Protein AF-A0A966XJE4-F1 (afdb_monomer_lite)

Radius of gyration: 14.71 Å; chains: 1; bounding box: 34×25×41 Å

Sequence (71 aa):
MAGNPISDPEFPKKTVDFIKRHNDAGVPFFVWFNTTHMHFRTYARPQDVGRSGRWQSEYHDVMIYHDECIG

Structure (mmCIF, N/CA/C/O backbone):
data_AF-A0A966XJE4-F1
#
_entry.id   AF-A0A966XJE4-F1
#
loop_
_atom_site.group_PDB
_atom_site.id
_atom_site.type_symbol
_atom_site.label_atom_id
_atom_site.label_alt_id
_atom_site.label_comp_id
_atom_site.label_asym_id
_atom_site.label_entity_id
_atom_site.label_seq_id
_atom_site.pdbx_PDB_ins_code
_atom_site.Cartn_x
_atom_site.Cartn_y
_atom_site.Cartn_z
_atom_site.occupancy
_atom_site.B_iso_or_equiv
_atom_site.auth_seq_id
_atom_site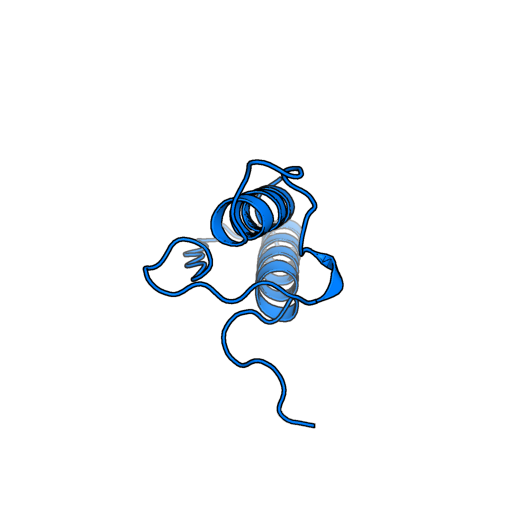.auth_comp_id
_atom_site.auth_asym_id
_atom_site.auth_atom_id
_atom_site.pdbx_PDB_model_num
ATOM 1 N N . MET A 1 1 ? 13.710 -21.049 -5.238 1.00 33.72 1 MET A N 1
ATOM 2 C CA . MET A 1 1 ? 12.386 -20.579 -4.778 1.00 33.72 1 MET A CA 1
ATOM 3 C C . MET A 1 1 ? 12.594 -19.593 -3.626 1.00 33.72 1 MET A C 1
ATOM 5 O O . MET A 1 1 ? 12.260 -19.899 -2.492 1.00 33.72 1 MET A O 1
ATOM 9 N N . ALA A 1 2 ? 13.244 -18.453 -3.876 1.00 33.50 2 ALA A N 1
ATOM 10 C CA . ALA A 1 2 ? 13.381 -17.401 -2.870 1.00 33.50 2 ALA A CA 1
ATOM 11 C C . ALA A 1 2 ? 12.237 -16.418 -3.123 1.00 33.50 2 ALA A C 1
ATOM 13 O O . ALA A 1 2 ? 12.210 -15.784 -4.176 1.00 33.50 2 ALA A O 1
ATOM 14 N N . GLY A 1 3 ? 11.248 -16.388 -2.228 1.00 40.62 3 GLY A N 1
ATOM 15 C CA . GLY A 1 3 ? 10.180 -15.393 -2.280 1.00 40.62 3 GLY A CA 1
ATOM 16 C C . GLY A 1 3 ? 10.804 -14.003 -2.263 1.00 40.62 3 GLY A C 1
ATOM 17 O O . GLY A 1 3 ? 11.683 -13.738 -1.446 1.00 40.62 3 GLY A O 1
ATOM 18 N N . ASN A 1 4 ? 10.413 -13.159 -3.214 1.00 47.22 4 ASN A N 1
ATOM 19 C CA . ASN A 1 4 ? 10.905 -11.793 -3.313 1.00 47.22 4 ASN A CA 1
ATOM 20 C C . ASN A 1 4 ? 10.470 -11.028 -2.043 1.00 47.22 4 ASN A C 1
ATOM 22 O O . ASN A 1 4 ? 9.271 -10.827 -1.858 1.00 47.22 4 ASN A O 1
ATOM 26 N N . PRO A 1 5 ? 11.386 -10.643 -1.137 1.00 48.16 5 PRO A N 1
ATOM 27 C CA . PRO A 1 5 ? 11.032 -10.328 0.250 1.00 48.16 5 PRO A CA 1
ATOM 28 C C . PRO A 1 5 ? 10.391 -8.947 0.457 1.00 48.16 5 PRO A C 1
ATOM 30 O O . PRO A 1 5 ? 10.076 -8.586 1.586 1.00 48.16 5 PRO A O 1
ATOM 33 N N . ILE A 1 6 ? 10.237 -8.140 -0.596 1.00 53.50 6 ILE A N 1
ATOM 34 C CA . ILE A 1 6 ? 10.065 -6.685 -0.443 1.00 53.50 6 ILE A CA 1
ATOM 35 C C . ILE A 1 6 ? 8.626 -6.222 -0.714 1.00 53.50 6 ILE A C 1
ATOM 37 O O . ILE A 1 6 ? 8.277 -5.092 -0.381 1.00 53.50 6 ILE A O 1
ATOM 41 N N . SER A 1 7 ? 7.758 -7.103 -1.215 1.00 59.94 7 SER A N 1
ATOM 42 C CA . SER A 1 7 ? 6.326 -6.835 -1.321 1.00 59.94 7 SER A CA 1
ATOM 43 C C . SER A 1 7 ? 5.525 -8.120 -1.393 1.00 59.94 7 SER A C 1
ATOM 45 O O . SER A 1 7 ? 5.456 -8.790 -2.427 1.00 59.94 7 SER A O 1
ATOM 47 N N . ASP A 1 8 ? 4.924 -8.452 -0.262 1.00 65.31 8 ASP A N 1
ATOM 48 C CA . ASP A 1 8 ? 3.955 -9.525 -0.178 1.00 65.31 8 ASP A CA 1
ATOM 49 C C . ASP A 1 8 ? 2.537 -8.931 -0.325 1.00 65.31 8 ASP A C 1
ATOM 51 O O . ASP A 1 8 ? 2.185 -8.028 0.448 1.00 65.31 8 ASP A O 1
ATOM 55 N N . PRO A 1 9 ? 1.696 -9.408 -1.269 1.00 74.06 9 PRO A N 1
ATOM 56 C CA . PRO A 1 9 ? 0.276 -9.039 -1.328 1.00 74.06 9 PRO A CA 1
ATOM 57 C C . PRO A 1 9 ? -0.492 -9.311 -0.019 1.00 74.06 9 PRO A C 1
ATOM 59 O O . PRO A 1 9 ? -1.604 -8.812 0.162 1.00 74.06 9 PRO A O 1
ATOM 62 N N . GLU A 1 10 ? 0.082 -10.061 0.924 1.00 81.12 10 GLU A N 1
ATOM 63 C CA . GLU A 1 10 ? -0.468 -10.240 2.262 1.00 81.12 10 GLU A CA 1
ATOM 64 C C . GLU A 1 10 ? -0.625 -8.940 3.063 1.00 81.12 10 GLU A C 1
ATOM 66 O O . GLU A 1 10 ? -1.556 -8.853 3.865 1.00 81.12 10 GLU A O 1
ATOM 71 N N . PHE A 1 11 ? 0.241 -7.935 2.890 1.00 85.50 11 PHE A N 1
ATOM 72 C CA . PHE A 1 11 ? 0.174 -6.718 3.711 1.00 85.50 11 PHE A CA 1
ATOM 73 C C . PHE A 1 11 ? -1.081 -5.875 3.432 1.00 85.50 11 PHE A C 1
ATOM 75 O O . PHE A 1 11 ? -1.817 -5.617 4.389 1.00 85.50 11 PHE A O 1
ATOM 82 N N . PRO A 1 12 ? -1.399 -5.496 2.174 1.00 88.12 12 PRO A N 1
ATOM 83 C CA . PRO A 1 12 ? -2.670 -4.839 1.858 1.00 88.12 12 PRO A CA 1
ATOM 84 C C . PRO A 1 12 ? -3.878 -5.647 2.344 1.00 88.12 12 PRO A C 1
ATOM 86 O O . PRO A 1 12 ? -4.784 -5.102 2.974 1.00 88.12 12 PRO A O 1
ATOM 89 N N . LYS A 1 13 ? -3.859 -6.972 2.137 1.00 90.19 13 LYS A N 1
ATOM 90 C CA . LYS A 1 13 ? -4.947 -7.864 2.554 1.00 90.19 13 LYS A CA 1
ATOM 91 C C . LYS A 1 13 ? -5.174 -7.830 4.069 1.00 90.19 13 LYS A C 1
ATOM 93 O O . LYS A 1 13 ? -6.297 -7.616 4.514 1.00 90.19 13 LYS A O 1
ATOM 98 N N . LYS A 1 14 ? -4.109 -7.969 4.866 1.00 91.88 14 LYS A N 1
ATOM 99 C CA . LYS A 1 14 ? -4.177 -7.907 6.337 1.00 91.88 14 LYS A CA 1
ATOM 100 C C . LYS A 1 14 ? -4.655 -6.542 6.830 1.00 91.88 14 LYS A C 1
ATOM 102 O O . LYS A 1 14 ? -5.396 -6.482 7.811 1.00 91.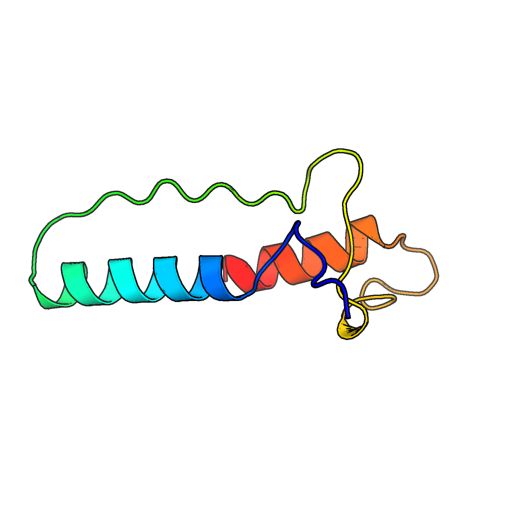88 14 LYS A O 1
ATOM 107 N N . THR A 1 15 ? -4.266 -5.463 6.152 1.00 94.06 15 THR A N 1
ATOM 108 C CA . THR A 1 15 ? -4.736 -4.108 6.461 1.00 94.06 15 THR A CA 1
ATOM 109 C C . THR A 1 15 ? -6.243 -3.977 6.240 1.00 94.06 15 THR A C 1
ATOM 111 O O . THR A 1 15 ? -6.956 -3.537 7.141 1.00 94.06 15 THR A O 1
ATOM 114 N N . VAL A 1 16 ? -6.754 -4.425 5.089 1.00 94.38 16 VAL A N 1
ATOM 115 C CA . VAL A 1 16 ? -8.198 -4.424 4.800 1.00 94.38 16 VAL A CA 1
ATOM 116 C C . VAL A 1 16 ? -8.963 -5.298 5.798 1.00 94.38 16 VAL A C 1
ATOM 118 O O . VAL A 1 16 ? -9.993 -4.878 6.326 1.00 94.38 16 VAL A O 1
ATOM 121 N N . ASP A 1 17 ? -8.448 -6.486 6.115 1.00 95.69 17 ASP A N 1
ATOM 122 C CA . ASP A 1 17 ? -9.063 -7.392 7.090 1.00 95.69 17 ASP A CA 1
ATOM 123 C C . ASP A 1 17 ? -9.084 -6.791 8.508 1.00 95.69 17 ASP A C 1
ATOM 125 O O . ASP A 1 17 ? -10.029 -7.006 9.270 1.00 95.69 17 ASP A O 1
ATOM 129 N N . PHE A 1 18 ? -8.063 -6.019 8.891 1.00 95.81 18 PHE A N 1
ATOM 130 C CA . PHE A 1 18 ? -8.051 -5.273 10.150 1.00 95.81 18 PHE A CA 1
ATOM 131 C C . PHE A 1 18 ? -9.144 -4.201 10.181 1.00 95.81 18 PHE A C 1
ATOM 133 O O . PHE A 1 18 ? -9.899 -4.148 11.154 1.00 95.81 18 PHE A O 1
ATOM 140 N N . ILE A 1 19 ? -9.250 -3.398 9.118 1.00 96.75 19 ILE A N 1
ATOM 141 C CA . ILE A 1 19 ? -10.247 -2.328 8.985 1.00 96.75 19 ILE A CA 1
ATOM 142 C C . ILE A 1 19 ? -11.663 -2.900 9.090 1.00 96.75 19 ILE A C 1
ATOM 144 O O . ILE A 1 19 ? -12.453 -2.426 9.904 1.00 96.75 19 ILE A O 1
ATOM 148 N N . LYS A 1 20 ? -11.964 -3.964 8.332 1.00 97.38 20 LYS A N 1
ATOM 149 C CA . LYS A 1 20 ? -13.288 -4.608 8.329 1.00 97.38 20 LYS A CA 1
ATOM 150 C C . LYS A 1 20 ? -13.695 -5.089 9.719 1.00 97.38 20 LYS A C 1
ATOM 152 O O . LYS A 1 20 ? -14.759 -4.723 10.197 1.00 97.38 20 LYS A O 1
ATOM 157 N N . ARG A 1 21 ? -12.819 -5.819 10.420 1.00 98.06 21 ARG A N 1
ATOM 158 C CA . ARG A 1 21 ? -13.125 -6.339 11.766 1.00 98.06 21 ARG A CA 1
ATOM 159 C C . ARG A 1 21 ? -13.423 -5.242 12.786 1.00 98.06 21 ARG A C 1
ATOM 161 O O . ARG A 1 21 ? -14.290 -5.432 13.632 1.00 98.06 21 ARG A O 1
ATOM 168 N N . HIS A 1 22 ? -12.699 -4.124 12.740 1.00 97.81 22 HIS A N 1
ATOM 169 C CA . HIS A 1 22 ? -12.912 -3.027 13.689 1.00 97.81 22 HIS A CA 1
ATOM 170 C C . HIS A 1 22 ? -14.153 -2.205 13.337 1.00 97.81 22 HIS A C 1
ATOM 172 O O . HIS A 1 22 ? -14.898 -1.825 14.238 1.00 97.81 22 HIS A O 1
ATOM 178 N N . ASN A 1 23 ? -14.413 -2.008 12.041 1.00 97.25 23 ASN A N 1
ATOM 179 C CA . ASN A 1 23 ? -15.654 -1.412 11.558 1.00 97.25 23 ASN A CA 1
ATOM 180 C C . ASN A 1 23 ? -16.880 -2.240 11.981 1.00 97.25 23 ASN A C 1
ATOM 182 O O . ASN A 1 23 ? -17.821 -1.687 12.540 1.00 97.25 23 ASN A O 1
ATOM 186 N N . ASP A 1 24 ? -16.839 -3.562 11.791 1.00 98.00 24 ASP A N 1
ATOM 187 C CA . ASP A 1 24 ? -17.927 -4.478 12.165 1.00 98.00 24 ASP A CA 1
ATOM 188 C C . ASP A 1 24 ? -18.147 -4.527 13.686 1.00 98.00 24 ASP A C 1
ATOM 190 O O . ASP A 1 24 ? -19.273 -4.671 14.157 1.00 98.00 24 ASP A O 1
ATOM 194 N N . ALA A 1 25 ? -17.076 -4.366 14.467 1.00 97.75 25 ALA A N 1
ATOM 195 C CA . ALA A 1 25 ? -17.136 -4.263 15.923 1.00 97.75 25 ALA A CA 1
ATOM 196 C C . ALA A 1 25 ? -17.563 -2.869 16.429 1.00 97.75 25 ALA A C 1
ATOM 198 O O . ALA A 1 25 ? -17.732 -2.690 17.635 1.00 97.75 25 ALA A O 1
ATOM 199 N N . GLY A 1 26 ? -17.716 -1.878 15.543 1.00 97.44 26 GLY A N 1
ATOM 200 C CA . GLY A 1 26 ? -18.090 -0.508 15.901 1.00 97.44 26 GLY A CA 1
ATOM 201 C C . GLY A 1 26 ? -17.041 0.233 16.735 1.00 97.44 26 GLY A C 1
ATOM 202 O O . GLY A 1 26 ? -17.385 1.182 17.440 1.00 97.44 26 GLY A O 1
ATOM 203 N N . VAL A 1 27 ? -15.774 -0.194 16.687 1.00 97.00 27 VAL A N 1
ATOM 204 C CA . VAL A 1 27 ? -14.687 0.447 17.437 1.00 97.00 27 VAL A CA 1
ATOM 205 C C . VAL A 1 27 ? -13.849 1.344 16.524 1.00 97.00 27 VAL A C 1
ATOM 207 O O . VAL A 1 27 ? -13.492 0.936 15.415 1.00 97.00 27 VAL A O 1
ATOM 210 N N . PRO A 1 28 ? -13.495 2.563 16.970 1.00 97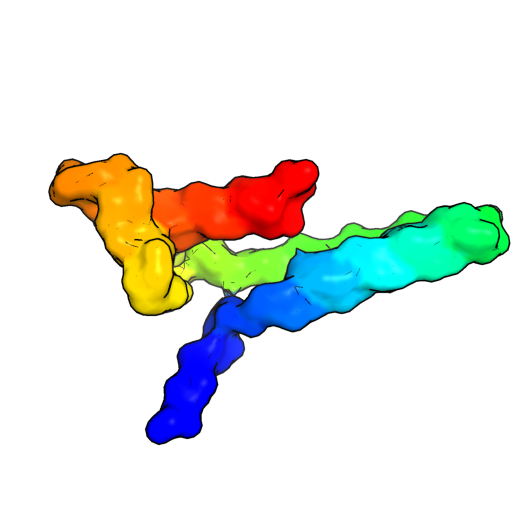.00 28 PRO A N 1
ATOM 211 C CA . PRO A 1 28 ? -12.582 3.407 16.218 1.00 97.00 28 PRO A CA 1
ATOM 212 C C . PRO A 1 28 ? -11.221 2.717 16.106 1.00 97.00 28 PRO A C 1
ATOM 214 O O . PRO A 1 28 ? -10.732 2.107 17.059 1.00 97.00 28 PRO A O 1
ATOM 217 N N . PHE A 1 29 ? -10.601 2.831 14.937 1.00 96.31 29 PHE A N 1
ATOM 218 C CA . PHE A 1 29 ? -9.310 2.223 14.654 1.00 96.31 29 PHE A CA 1
ATOM 219 C C . PHE A 1 29 ? -8.3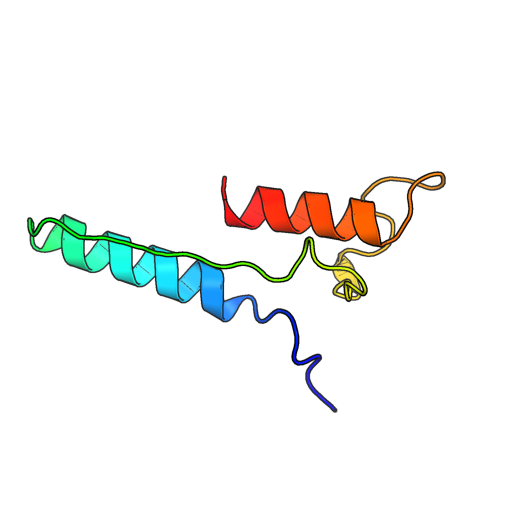62 3.226 14.002 1.00 96.31 29 PHE A C 1
ATOM 221 O O . PHE A 1 29 ? -8.774 4.234 13.430 1.00 96.31 29 PHE A O 1
ATOM 228 N N . PHE A 1 30 ? -7.073 2.911 14.069 1.00 96.25 30 PHE A N 1
ATOM 229 C CA . PHE A 1 30 ? -6.018 3.638 13.383 1.00 96.25 30 PHE A CA 1
ATOM 230 C C . PHE A 1 30 ? -5.149 2.644 12.623 1.00 96.25 30 PHE A C 1
ATOM 232 O O . PHE A 1 30 ? -4.734 1.624 13.176 1.00 96.25 30 PHE A O 1
ATOM 239 N N . VAL A 1 31 ? -4.878 2.949 11.357 1.00 95.12 31 VAL A N 1
ATOM 240 C CA . VAL A 1 31 ? -3.990 2.162 10.506 1.00 95.12 31 VAL A CA 1
ATOM 241 C C . VAL A 1 31 ? -2.857 3.057 10.048 1.00 95.12 31 VAL A C 1
ATOM 243 O O . VAL A 1 31 ? -3.079 4.072 9.393 1.00 95.12 31 VAL A O 1
ATOM 246 N N . TRP A 1 32 ? -1.637 2.628 10.346 1.00 92.75 32 TRP A N 1
ATOM 247 C CA . TRP A 1 32 ? -0.434 3.193 9.763 1.00 92.75 32 TRP A CA 1
ATOM 248 C C . TRP A 1 32 ? 0.129 2.206 8.740 1.00 92.75 32 TRP A C 1
ATOM 250 O O . TRP A 1 32 ? 0.774 1.219 9.100 1.00 92.75 32 TRP A O 1
ATOM 260 N N . PHE A 1 33 ? -0.159 2.444 7.462 1.00 90.31 33 PHE A N 1
ATOM 261 C CA . PHE A 1 33 ? 0.214 1.542 6.376 1.00 90.31 33 PHE A CA 1
ATOM 262 C C . PHE A 1 33 ? 1.441 2.067 5.620 1.00 90.31 33 PHE A C 1
ATOM 264 O O . PHE A 1 33 ? 1.340 2.992 4.821 1.00 90.31 33 PHE A O 1
ATOM 271 N N . ASN A 1 34 ? 2.610 1.472 5.883 1.00 86.31 34 ASN A N 1
ATOM 272 C CA . ASN A 1 34 ? 3.867 1.807 5.205 1.00 86.31 34 ASN A CA 1
ATOM 273 C C . ASN A 1 34 ? 4.144 0.830 4.063 1.00 86.31 34 ASN A C 1
ATOM 275 O O . ASN A 1 34 ? 4.578 -0.299 4.296 1.00 86.31 34 ASN A O 1
ATOM 279 N N . THR A 1 35 ? 3.958 1.272 2.829 1.00 82.06 35 THR A N 1
ATOM 280 C CA . THR A 1 35 ? 4.366 0.512 1.645 1.00 82.06 35 THR A CA 1
ATOM 281 C C . THR A 1 35 ? 5.805 0.830 1.253 1.00 82.06 35 THR A C 1
ATOM 283 O O . THR A 1 35 ? 6.228 1.982 1.307 1.00 82.06 35 THR A O 1
ATOM 286 N N . THR A 1 36 ? 6.544 -0.165 0.769 1.00 78.56 36 THR A N 1
ATOM 287 C CA . THR A 1 36 ? 7.956 -0.033 0.360 1.00 78.56 36 THR A CA 1
ATOM 288 C C . THR A 1 36 ? 8.151 0.296 -1.123 1.00 78.56 36 THR A C 1
ATOM 290 O O . THR A 1 36 ? 9.254 0.639 -1.542 1.00 78.56 36 THR A O 1
ATOM 293 N N . HIS A 1 37 ? 7.084 0.219 -1.919 1.00 74.88 37 HIS A N 1
ATOM 294 C CA . HIS A 1 37 ? 7.116 0.245 -3.383 1.00 74.88 37 HIS A CA 1
ATOM 295 C C . HIS A 1 37 ? 7.617 1.540 -4.036 1.00 74.88 37 HIS A C 1
ATOM 297 O O . HIS A 1 37 ? 7.953 1.527 -5.217 1.00 74.88 37 HIS A O 1
ATOM 303 N N . MET A 1 38 ? 7.764 2.607 -3.253 1.00 82.69 38 MET A N 1
ATOM 304 C CA . MET A 1 38 ? 8.233 3.924 -3.694 1.00 82.69 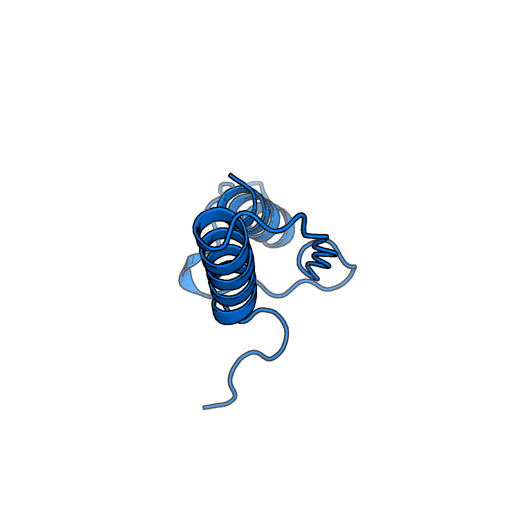38 MET A CA 1
ATOM 305 C C . MET A 1 38 ? 9.659 4.257 -3.227 1.00 82.69 38 MET A C 1
ATOM 307 O O . MET A 1 38 ? 10.145 5.365 -3.448 1.00 82.69 38 MET A O 1
ATOM 311 N N . HIS A 1 39 ? 10.350 3.330 -2.558 1.00 84.88 39 HIS A N 1
ATOM 312 C CA . HIS A 1 39 ? 11.729 3.558 -2.129 1.00 84.88 39 HIS A CA 1
ATOM 313 C C . HIS A 1 39 ? 12.746 3.334 -3.255 1.00 84.88 39 HIS A C 1
ATOM 315 O O . HIS A 1 39 ? 12.529 2.575 -4.201 1.00 84.88 39 HIS A O 1
ATOM 321 N N . PHE A 1 40 ? 13.904 3.994 -3.123 1.00 77.06 40 PHE A N 1
ATOM 322 C CA . PHE A 1 40 ? 15.047 3.771 -4.003 1.00 77.06 40 PHE A CA 1
ATOM 323 C C . PHE A 1 40 ? 15.477 2.301 -3.935 1.00 77.06 40 PHE A C 1
ATOM 325 O O . PHE A 1 40 ? 15.769 1.788 -2.856 1.00 77.06 40 PHE A O 1
ATOM 332 N N . ARG A 1 41 ? 15.545 1.665 -5.111 1.00 74.62 41 ARG A N 1
ATOM 333 C CA . ARG A 1 41 ? 15.528 0.205 -5.320 1.00 74.62 41 ARG A CA 1
ATOM 334 C C . ARG A 1 41 ? 14.183 -0.412 -4.942 1.00 74.62 41 ARG A C 1
ATOM 336 O O . ARG A 1 41 ? 13.994 -0.928 -3.844 1.00 74.62 41 ARG A O 1
ATOM 343 N N . THR A 1 42 ? 13.285 -0.400 -5.919 1.00 76.44 42 THR A N 1
ATOM 344 C CA . THR A 1 42 ? 12.014 -1.118 -5.872 1.00 76.44 42 THR A CA 1
ATOM 345 C C . THR A 1 42 ? 12.108 -2.387 -6.716 1.00 76.44 42 THR A C 1
ATOM 347 O O . THR A 1 42 ? 12.854 -2.420 -7.694 1.00 76.44 42 THR A O 1
ATOM 350 N N . TYR A 1 43 ? 11.384 -3.434 -6.324 1.00 81.69 43 TYR A N 1
ATOM 351 C CA . TYR A 1 43 ? 11.366 -4.712 -7.035 1.00 81.69 43 TYR A CA 1
ATOM 352 C C . TYR A 1 43 ? 9.951 -4.988 -7.525 1.00 81.69 43 TYR A C 1
ATOM 354 O O . TYR A 1 43 ? 9.040 -5.200 -6.721 1.00 81.69 43 TYR A O 1
ATOM 362 N N . ALA A 1 44 ? 9.778 -4.984 -8.845 1.00 83.00 44 ALA A N 1
ATOM 363 C CA . ALA A 1 44 ? 8.517 -5.343 -9.470 1.00 83.00 44 ALA A CA 1
ATOM 364 C C . ALA A 1 44 ? 8.231 -6.838 -9.293 1.00 83.00 44 ALA A C 1
ATOM 366 O O . ALA A 1 44 ? 9.138 -7.678 -9.291 1.00 83.00 44 ALA A O 1
ATOM 367 N N . ARG A 1 45 ? 6.949 -7.187 -9.155 1.00 83.38 45 ARG A N 1
ATOM 368 C CA . ARG A 1 45 ? 6.532 -8.583 -9.301 1.00 83.38 45 ARG A CA 1
ATOM 369 C C . ARG A 1 45 ? 6.618 -8.939 -10.790 1.00 83.38 45 ARG A C 1
ATOM 371 O O . ARG A 1 45 ? 6.330 -8.073 -11.615 1.00 83.38 45 ARG A O 1
ATOM 378 N N . PRO A 1 46 ? 6.952 -10.187 -11.162 1.00 87.06 46 PRO A N 1
ATOM 379 C CA . PRO A 1 46 ? 7.084 -10.566 -12.569 1.00 87.06 46 PRO A CA 1
ATOM 380 C C . PRO A 1 46 ? 5.854 -10.227 -13.422 1.00 87.06 46 PRO A C 1
ATOM 382 O O . PRO A 1 46 ? 6.003 -9.838 -14.573 1.00 87.06 46 PRO A O 1
ATOM 385 N N . GLN A 1 47 ? 4.649 -10.329 -12.848 1.00 84.44 47 GLN A N 1
ATOM 386 C CA . GLN A 1 47 ? 3.398 -9.989 -13.533 1.00 84.44 47 GLN A CA 1
ATOM 387 C C . GLN A 1 47 ? 3.167 -8.486 -13.762 1.00 84.44 47 GLN A C 1
ATOM 389 O O . GLN A 1 47 ? 2.306 -8.140 -14.565 1.00 84.44 47 GLN A O 1
ATOM 394 N N . ASP A 1 48 ? 3.888 -7.602 -13.064 1.00 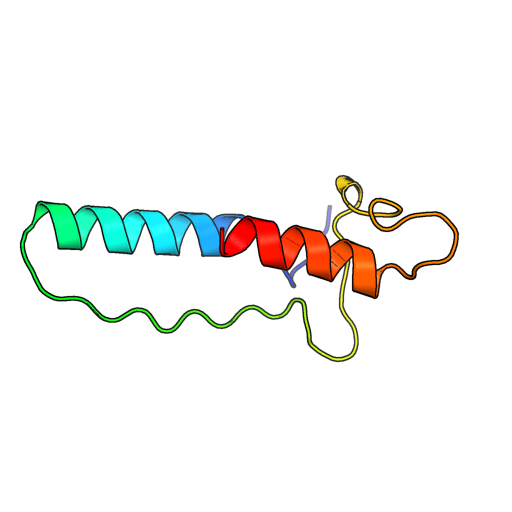86.62 48 ASP A N 1
ATOM 395 C CA . ASP A 1 48 ? 3.684 -6.155 -13.182 1.00 86.62 48 ASP A CA 1
ATOM 396 C C . ASP A 1 48 ? 4.631 -5.478 -14.175 1.00 86.62 48 ASP A C 1
ATOM 398 O O . ASP A 1 48 ? 4.394 -4.338 -14.564 1.00 86.62 48 ASP A O 1
ATOM 402 N N . VAL A 1 49 ? 5.687 -6.166 -14.608 1.00 89.44 49 VAL A N 1
ATOM 403 C CA . VAL A 1 49 ? 6.709 -5.586 -15.486 1.00 89.44 49 VAL A CA 1
ATOM 404 C C . VAL A 1 49 ? 6.118 -5.224 -16.855 1.00 89.44 49 VAL A C 1
ATOM 406 O O . VAL A 1 49 ? 5.509 -6.054 -17.528 1.00 89.44 49 VAL A O 1
ATOM 409 N N . GLY A 1 50 ? 6.335 -3.980 -17.287 1.00 89.88 50 GLY A N 1
ATOM 410 C CA . GLY A 1 50 ? 5.896 -3.422 -18.567 1.00 89.88 50 GLY A CA 1
ATOM 411 C C . GLY A 1 50 ? 4.483 -2.828 -18.580 1.00 89.88 50 GLY A C 1
ATOM 412 O O . GLY A 1 50 ? 4.044 -2.354 -19.632 1.00 89.88 50 GLY A O 1
ATOM 413 N N . ARG A 1 51 ? 3.765 -2.819 -17.448 1.00 91.94 51 ARG A N 1
ATOM 414 C CA . ARG A 1 51 ? 2.387 -2.299 -17.333 1.00 91.94 51 ARG A CA 1
ATOM 415 C C . ARG A 1 51 ? 2.260 -0.802 -17.617 1.00 91.94 51 ARG A C 1
ATOM 417 O O . ARG A 1 51 ? 1.245 -0.362 -18.148 1.00 91.94 51 ARG A O 1
ATOM 424 N N . SER A 1 52 ? 3.280 -0.028 -17.282 1.00 91.44 52 SER A N 1
ATOM 425 C CA . SER A 1 52 ? 3.356 1.420 -17.491 1.00 91.44 52 SER A CA 1
ATOM 426 C C . SER A 1 52 ? 3.723 1.807 -18.931 1.00 91.44 52 SER A C 1
ATOM 428 O O . SER A 1 52 ? 3.645 2.977 -19.306 1.00 91.44 52 SER A O 1
ATOM 430 N N . GLY A 1 53 ? 4.049 0.821 -19.773 1.00 91.12 53 GLY A N 1
ATOM 431 C CA . GLY A 1 53 ? 4.325 0.990 -21.195 1.00 91.12 53 GLY A CA 1
ATOM 432 C C . GLY A 1 53 ? 5.815 1.022 -21.538 1.00 91.12 53 GLY A C 1
ATOM 433 O O . GLY A 1 53 ? 6.682 1.224 -20.698 1.00 91.12 53 GLY A O 1
ATOM 434 N N . ARG A 1 54 ? 6.121 0.847 -22.831 1.00 88.31 54 ARG A N 1
ATOM 435 C CA . ARG A 1 54 ? 7.487 0.644 -23.359 1.00 88.31 54 ARG A CA 1
ATOM 436 C C . ARG A 1 54 ? 8.517 1.701 -22.931 1.00 88.31 54 ARG A C 1
ATOM 438 O O . ARG A 1 54 ? 9.701 1.389 -22.852 1.00 88.31 54 ARG A O 1
ATOM 445 N N . TRP A 1 55 ? 8.087 2.948 -22.753 1.00 89.56 55 TRP A N 1
ATOM 446 C CA . TRP A 1 55 ? 8.971 4.081 -22.444 1.00 89.56 55 TRP A CA 1
ATOM 447 C C . TRP A 1 55 ? 9.124 4.343 -20.946 1.00 89.56 55 TRP A C 1
ATOM 449 O O . TRP A 1 55 ? 9.836 5.265 -20.561 1.00 89.56 55 TRP A O 1
ATOM 459 N N . GLN A 1 56 ? 8.444 3.555 -20.119 1.00 91.56 56 GLN A N 1
ATOM 460 C CA . GLN A 1 56 ? 8.438 3.695 -18.676 1.00 91.56 56 GLN A CA 1
ATOM 461 C C . GLN A 1 56 ? 9.279 2.586 -18.038 1.00 91.56 56 GLN A C 1
ATOM 463 O O . GLN A 1 56 ? 9.451 1.500 -18.589 1.00 91.56 56 GLN A O 1
ATOM 468 N N . SER A 1 57 ? 9.879 2.904 -16.894 1.00 88.75 57 SER A N 1
ATOM 469 C CA . SER A 1 57 ? 10.710 1.963 -16.136 1.00 88.75 57 SER A CA 1
ATOM 470 C C . SER A 1 57 ? 9.880 1.082 -15.201 1.00 88.75 57 SER A C 1
ATOM 472 O O . SER A 1 57 ? 8.771 1.450 -14.822 1.00 88.75 57 SER A O 1
ATOM 474 N N . GLU A 1 58 ? 10.484 -0.005 -14.712 1.00 87.88 58 GLU A N 1
ATOM 475 C CA . GLU A 1 58 ? 9.912 -0.885 -13.674 1.00 87.88 58 GLU A CA 1
ATOM 476 C C . GLU A 1 58 ? 9.441 -0.132 -12.419 1.00 87.88 58 GLU A C 1
ATOM 478 O O . GLU A 1 58 ? 8.545 -0.577 -11.709 1.00 87.88 58 GLU A O 1
ATOM 483 N N . TYR A 1 59 ? 10.017 1.041 -12.141 1.00 88.75 59 TYR A N 1
ATOM 484 C CA . TYR A 1 59 ? 9.546 1.897 -11.058 1.00 88.75 59 TYR A CA 1
ATOM 485 C C . TYR A 1 59 ? 8.098 2.351 -11.285 1.00 88.75 59 TYR A C 1
ATOM 487 O O . TYR A 1 59 ? 7.287 2.302 -10.367 1.00 88.75 59 TYR A O 1
ATOM 495 N N . HIS A 1 60 ? 7.756 2.746 -12.512 1.00 90.81 60 HIS A N 1
ATOM 496 C CA . HIS A 1 60 ? 6.406 3.175 -12.874 1.00 90.81 60 HIS A CA 1
ATOM 497 C C . HIS A 1 60 ? 5.415 2.011 -12.859 1.00 90.81 60 HIS A C 1
ATOM 499 O O . HIS A 1 60 ? 4.275 2.192 -12.442 1.00 90.81 60 HIS A O 1
ATOM 505 N N . ASP A 1 61 ? 5.853 0.809 -13.234 1.00 90.31 61 ASP A N 1
ATOM 506 C CA . ASP A 1 61 ? 5.048 -0.409 -13.099 1.00 90.31 61 ASP A CA 1
ATOM 507 C C . ASP A 1 61 ? 4.652 -0.663 -11.644 1.00 90.31 61 ASP A C 1
ATOM 509 O O . ASP A 1 61 ? 3.499 -0.956 -11.324 1.00 90.31 61 ASP A O 1
ATOM 513 N N . VAL A 1 62 ? 5.616 -0.492 -10.742 1.00 89.56 62 VAL A N 1
ATOM 514 C CA . VAL A 1 62 ? 5.392 -0.642 -9.311 1.00 89.56 62 VAL A CA 1
ATOM 515 C C . VAL A 1 62 ? 4.503 0.469 -8.744 1.00 89.56 62 VAL A C 1
ATOM 517 O O . VAL A 1 62 ? 3.725 0.198 -7.831 1.00 89.56 62 VAL A O 1
ATOM 520 N N . MET A 1 63 ? 4.549 1.689 -9.291 1.00 90.81 63 MET A N 1
ATOM 521 C CA . MET A 1 63 ? 3.609 2.751 -8.904 1.00 90.81 63 MET A CA 1
ATOM 522 C C . MET A 1 63 ? 2.160 2.371 -9.210 1.00 90.81 63 MET A C 1
ATOM 524 O O . MET A 1 63 ? 1.285 2.644 -8.396 1.00 90.81 63 MET A O 1
ATOM 528 N N . ILE A 1 64 ? 1.909 1.710 -10.345 1.00 91.25 64 ILE A N 1
ATOM 529 C CA . ILE A 1 64 ? 0.563 1.236 -10.695 1.00 91.25 64 ILE A CA 1
ATOM 530 C C . ILE A 1 64 ? 0.089 0.203 -9.671 1.00 91.25 64 ILE A C 1
ATOM 532 O O . ILE A 1 64 ? -1.018 0.309 -9.160 1.00 91.25 64 ILE A O 1
ATOM 536 N N . TYR A 1 65 ? 0.931 -0.770 -9.315 1.00 88.00 65 TYR A N 1
ATOM 537 C CA . TYR A 1 65 ? 0.558 -1.735 -8.278 1.00 88.00 65 TYR A CA 1
ATOM 538 C C . TYR A 1 65 ? 0.371 -1.081 -6.900 1.00 88.00 65 TYR A C 1
ATOM 540 O O . TYR A 1 65 ? -0.488 -1.489 -6.120 1.00 88.00 65 TYR A O 1
ATOM 548 N N . HIS A 1 66 ? 1.174 -0.066 -6.579 1.00 88.81 66 HIS A N 1
ATOM 549 C CA . HIS A 1 66 ? 1.008 0.690 -5.345 1.00 88.81 66 HIS A CA 1
ATOM 550 C C . HIS A 1 66 ? -0.357 1.388 -5.298 1.00 88.81 66 HIS A C 1
ATOM 552 O O . HIS A 1 66 ? -1.026 1.296 -4.274 1.00 88.81 66 HIS A O 1
ATOM 558 N N . ASP A 1 67 ? -0.785 2.003 -6.403 1.00 91.31 67 ASP A N 1
ATOM 559 C CA . ASP A 1 67 ? -2.114 2.606 -6.549 1.00 91.31 67 ASP A CA 1
ATOM 560 C C . ASP A 1 67 ? -3.234 1.570 -6.345 1.00 91.31 67 ASP A C 1
ATOM 562 O O . ASP A 1 67 ? -4.130 1.784 -5.533 1.00 91.31 67 ASP A O 1
ATOM 566 N N . GLU A 1 68 ? -3.111 0.381 -6.946 1.00 90.38 68 GLU A N 1
ATOM 567 C CA . GLU A 1 68 ? -4.054 -0.739 -6.755 1.00 90.38 68 GLU A CA 1
ATOM 568 C C . GLU A 1 68 ? -4.141 -1.252 -5.310 1.00 90.38 68 GLU A C 1
ATOM 570 O O . GLU A 1 68 ? -5.112 -1.906 -4.942 1.00 90.38 68 GLU A O 1
ATOM 575 N N . CYS A 1 69 ? -3.117 -1.017 -4.487 1.00 88.25 69 CYS A N 1
ATOM 576 C CA . CYS A 1 69 ? -3.148 -1.388 -3.072 1.00 88.25 69 CYS A CA 1
ATOM 577 C C . CYS A 1 69 ? -3.880 -0.354 -2.203 1.00 88.25 69 CYS A C 1
ATOM 579 O O . CYS A 1 69 ? -4.219 -0.672 -1.061 1.00 88.25 69 CYS A O 1
ATOM 581 N N . ILE A 1 70 ? -4.041 0.879 -2.696 1.00 87.88 70 ILE A N 1
ATOM 582 C CA . ILE A 1 70 ? -4.661 1.998 -1.976 1.00 87.88 70 ILE A CA 1
ATOM 583 C C . ILE A 1 70 ? -6.113 2.212 -2.416 1.00 87.88 70 ILE A C 1
ATOM 585 O O . ILE A 1 70 ? -6.940 2.543 -1.563 1.00 87.88 70 ILE A O 1
ATOM 589 N N . GLY A 1 71 ? -6.402 2.049 -3.713 1.00 84.00 71 GLY A N 1
ATOM 590 C CA . GLY A 1 71 ? -7.746 2.155 -4.295 1.00 84.00 71 GLY A CA 1
ATOM 591 C C . GLY A 1 71 ? -8.653 0.985 -3.939 1.00 84.00 71 GLY A C 1
ATOM 592 O O . GLY A 1 71 ? -9.827 1.256 -3.602 1.00 84.00 71 GLY A O 1
#

Secondary structure (DSSP, 8-state):
----TT--THHHHHHHHHHHHHHHTT----------TTSSS----GGGTTTT-TTS-HHHHHHHHHHHHH-

Foldseek 3Di:
DDPPPQDDPVLLVVQVVVVVVCVVVVHDDDDDRDHPLQDDDHDADPVQPQVQHDVDHSSVSSVVVVVVSVD

pLDDT: mean 84.53, std 14.83, range [33.5, 98.06]